Protein AF-A0A950QAW9-F1 (afdb_monomer_lite)

Radius of gyration: 24.79 Å; chains: 1; bounding box: 27×52×88 Å

pLDDT: mean 79.39, std 15.63, range [48.22, 95.88]

Sequence (79 aa):
MRYILLLILCAIPTAAAASGPICAARGAAVCALKSDGTRSDFSNACAAAQAGAKILHAGQCAAPGNERSMCNMLYQPVC

Foldseek 3Di:
DDDPDDDDPPPDPPPPPPPQDDDDPADFKFWWAAPVRDIFIDRDPSRCVSRVTHTDGTDGDQDPVNCVVVPDPDDDDDD

Secondary structure (DSSP, 8-state):
-------------------PPPPPS-S--EEEE-TTS-EEEESSHHHHHHTT-EEEEESPPPPTT-GGGS--S------

Structure (mmCIF, N/CA/C/O backbone):
data_AF-A0A950QAW9-F1
#
_entry.id   AF-A0A950QAW9-F1
#
loop_
_atom_site.group_PDB
_atom_site.id
_atom_site.type_symbol
_atom_site.label_atom_id
_atom_site.label_alt_id
_atom_site.label_comp_id
_atom_site.label_asym_id
_atom_site.label_entity_id
_atom_site.label_seq_id
_atom_site.pdbx_PDB_ins_code
_atom_site.Cartn_x
_atom_site.Cartn_y
_atom_site.Cartn_z
_atom_site.occupancy
_atom_site.B_iso_or_equiv
_atom_site.auth_seq_id
_atom_site.auth_comp_id
_atom_site.auth_asym_id
_atom_site.auth_atom_id
_atom_site.pdbx_PDB_model_num
ATOM 1 N N . MET A 1 1 ? 6.846 -35.461 59.742 1.00 51.47 1 MET A N 1
ATOM 2 C CA . MET A 1 1 ? 6.581 -35.959 58.370 1.00 51.47 1 MET A CA 1
ATOM 3 C C . MET A 1 1 ? 5.186 -35.516 57.963 1.00 51.47 1 MET A C 1
ATOM 5 O O . MET A 1 1 ? 4.301 -35.641 58.794 1.00 51.47 1 MET A O 1
ATOM 9 N N . ARG A 1 2 ? 5.020 -35.056 56.714 1.00 53.59 2 ARG A N 1
ATOM 10 C CA . ARG A 1 2 ? 3.818 -34.444 56.092 1.00 53.59 2 ARG A CA 1
ATOM 11 C C . ARG A 1 2 ? 3.780 -32.912 56.124 1.00 53.59 2 ARG A C 1
ATOM 13 O O . ARG A 1 2 ? 2.958 -32.286 56.777 1.00 53.59 2 ARG A O 1
ATOM 20 N N . TYR A 1 3 ? 4.718 -32.360 55.354 1.00 48.22 3 TYR A N 1
ATOM 21 C CA . TYR A 1 3 ? 4.641 -31.059 54.691 1.00 48.22 3 TYR A CA 1
ATOM 22 C C . TYR A 1 3 ? 3.247 -30.853 54.068 1.00 48.22 3 TYR A C 1
ATOM 24 O O . TYR A 1 3 ? 2.867 -31.595 53.161 1.00 48.22 3 TYR A O 1
ATOM 32 N N . ILE A 1 4 ? 2.503 -29.857 54.553 1.00 60.91 4 ILE A N 1
ATOM 33 C CA . ILE A 1 4 ? 1.289 -29.346 53.906 1.00 60.91 4 ILE A CA 1
ATOM 34 C C . ILE A 1 4 ? 1.741 -28.493 52.720 1.00 60.91 4 ILE A C 1
ATOM 36 O O . ILE A 1 4 ? 2.179 -27.353 52.844 1.00 60.91 4 ILE A O 1
ATOM 40 N N . LEU A 1 5 ? 1.732 -29.160 51.575 1.00 67.38 5 LEU A N 1
ATOM 41 C CA . LEU A 1 5 ? 1.885 -28.637 50.230 1.00 67.38 5 LEU A CA 1
ATOM 42 C C . LEU A 1 5 ? 0.562 -27.969 49.797 1.00 67.38 5 LEU A C 1
ATOM 44 O O . LEU A 1 5 ? -0.498 -28.464 50.173 1.00 67.38 5 LEU A O 1
ATOM 48 N N . LEU A 1 6 ? 0.662 -26.972 48.904 1.00 57.88 6 LEU A N 1
ATOM 49 C CA . LEU A 1 6 ? -0.345 -26.463 47.942 1.00 57.88 6 LEU A CA 1
ATOM 50 C C . LEU A 1 6 ? -0.874 -25.046 48.246 1.00 57.88 6 LEU A C 1
ATOM 52 O O . LEU A 1 6 ? -1.716 -24.856 49.111 1.00 57.88 6 LEU A O 1
ATOM 56 N N . LEU A 1 7 ? -0.282 -23.986 47.679 1.00 62.19 7 LEU A N 1
ATOM 57 C CA . LEU A 1 7 ? -0.319 -23.493 46.279 1.00 62.19 7 LEU A CA 1
ATOM 58 C C . LEU A 1 7 ? -1.170 -22.208 46.218 1.00 62.19 7 LEU A C 1
ATOM 60 O O . LEU A 1 7 ? -2.341 -22.216 45.848 1.00 62.19 7 LEU A O 1
ATOM 64 N N . ILE A 1 8 ? -0.546 -21.080 46.568 1.00 68.12 8 ILE A N 1
ATOM 65 C CA . ILE A 1 8 ? -1.044 -19.753 46.195 1.00 68.12 8 ILE A CA 1
ATOM 66 C C . ILE A 1 8 ? -0.847 -19.635 44.678 1.00 68.12 8 ILE A C 1
ATOM 68 O O . ILE A 1 8 ? 0.280 -19.494 44.201 1.00 68.12 8 ILE A O 1
ATOM 72 N N . LEU A 1 9 ? -1.942 -19.754 43.921 1.00 66.94 9 LEU A N 1
ATOM 73 C CA . LEU A 1 9 ? -1.992 -19.458 42.490 1.00 66.94 9 LEU A CA 1
ATOM 74 C C . LEU A 1 9 ? -1.750 -17.960 42.293 1.00 66.94 9 LEU A C 1
ATOM 76 O O . LEU A 1 9 ? -2.677 -17.153 42.290 1.00 66.94 9 LEU A O 1
ATOM 80 N N . CYS A 1 10 ? -0.484 -17.583 42.142 1.00 58.81 10 CYS A N 1
ATOM 81 C CA . CYS A 1 10 ? -0.137 -16.277 41.613 1.00 58.81 10 CYS A CA 1
ATOM 82 C C . CYS A 1 10 ? -0.589 -16.260 40.145 1.00 58.81 10 CYS A C 1
ATOM 84 O O . CYS A 1 10 ? -0.041 -16.987 39.317 1.00 58.81 10 CYS A O 1
ATOM 86 N N . ALA A 1 11 ? -1.639 -15.499 39.835 1.00 68.06 11 ALA A N 1
ATOM 87 C CA . ALA A 1 11 ? -2.082 -15.264 38.468 1.00 68.06 11 ALA A CA 1
ATOM 88 C C . ALA A 1 11 ? -1.021 -14.410 37.764 1.00 68.06 11 ALA A C 1
ATOM 90 O O . ALA A 1 11 ? -1.043 -13.183 37.832 1.00 68.06 11 ALA A O 1
ATOM 91 N N . ILE A 1 12 ? -0.046 -15.069 37.140 1.00 66.56 12 ILE A N 1
ATOM 92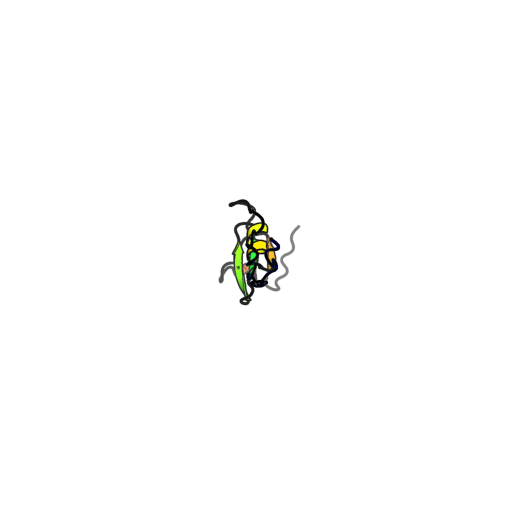 C CA . ILE A 1 12 ? 0.973 -14.402 36.334 1.00 66.56 12 ILE A CA 1
ATOM 93 C C . ILE A 1 12 ? 0.266 -13.927 35.060 1.00 66.56 12 ILE A C 1
ATOM 95 O O . ILE A 1 12 ? -0.219 -14.780 34.308 1.00 66.56 12 ILE A O 1
ATOM 99 N N . PRO A 1 13 ? 0.177 -12.612 34.783 1.00 60.78 13 PRO A N 1
ATOM 100 C CA . PRO A 1 13 ? -0.331 -12.150 33.505 1.00 60.78 13 PRO A CA 1
ATOM 101 C C . PRO A 1 13 ? 0.643 -12.645 32.439 1.00 60.78 13 PRO A C 1
ATOM 103 O O . PRO A 1 13 ? 1.773 -12.171 32.325 1.00 60.78 13 PRO A O 1
ATOM 106 N N . THR A 1 14 ? 0.234 -13.668 31.695 1.00 66.62 14 THR A N 1
ATOM 107 C CA . THR A 1 14 ? 1.011 -14.189 30.577 1.00 66.62 14 THR A CA 1
ATOM 108 C C . THR A 1 14 ? 0.852 -13.177 29.453 1.00 66.62 14 THR A C 1
ATOM 110 O O . THR A 1 14 ? -0.099 -13.232 28.678 1.00 66.62 14 THR A O 1
ATOM 113 N N . ALA A 1 15 ? 1.738 -12.180 29.415 1.00 62.66 15 ALA A N 1
ATOM 114 C CA . ALA A 1 15 ? 1.859 -11.297 28.268 1.00 62.66 15 ALA A CA 1
ATOM 115 C C . ALA A 1 15 ? 2.277 -12.174 27.084 1.00 62.66 15 ALA A C 1
ATOM 117 O O . ALA A 1 15 ? 3.445 -12.542 26.953 1.00 62.66 15 ALA A O 1
ATOM 118 N N . ALA A 1 16 ? 1.296 -12.593 26.282 1.00 59.25 16 ALA A N 1
ATOM 119 C CA . ALA A 1 16 ? 1.527 -13.329 25.056 1.00 59.25 16 ALA A CA 1
ATOM 120 C C . ALA A 1 16 ? 2.472 -12.487 24.198 1.00 59.25 16 ALA A C 1
ATOM 122 O O . ALA A 1 16 ? 2.113 -11.399 23.745 1.00 59.25 16 ALA A O 1
ATOM 123 N N . ALA A 1 17 ? 3.709 -12.960 24.046 1.00 53.66 17 ALA A N 1
ATOM 124 C CA . ALA A 1 17 ? 4.673 -12.348 23.158 1.00 53.66 17 ALA A CA 1
ATOM 125 C C . ALA A 1 17 ? 4.027 -12.284 21.772 1.00 53.66 17 ALA A C 1
ATOM 127 O O . ALA A 1 17 ? 3.701 -13.319 21.191 1.00 53.66 17 ALA A O 1
ATOM 128 N N . ALA A 1 18 ? 3.790 -11.073 21.268 1.00 56.50 18 ALA A N 1
ATOM 129 C CA . ALA A 1 18 ? 3.296 -10.858 19.919 1.00 56.50 18 ALA A CA 1
ATOM 130 C C . ALA A 1 18 ? 4.413 -11.217 18.927 1.00 56.50 18 ALA A C 1
ATOM 132 O O . ALA A 1 18 ? 5.090 -10.352 18.378 1.00 56.50 18 ALA A O 1
ATOM 133 N N . SER A 1 19 ? 4.651 -12.514 18.728 1.00 58.62 19 SER A N 1
ATOM 134 C CA . SER A 1 19 ? 5.469 -13.028 17.637 1.00 58.62 19 SER A CA 1
ATOM 135 C C . SER A 1 19 ? 4.643 -12.924 16.359 1.00 58.62 19 SER A C 1
ATOM 137 O O . SER A 1 19 ? 3.983 -13.877 15.942 1.00 58.62 19 SER A O 1
ATOM 139 N N . GLY A 1 20 ? 4.620 -11.723 15.781 1.00 67.81 20 GLY A N 1
ATOM 140 C CA . GLY A 1 20 ? 4.091 -11.512 14.441 1.00 67.81 20 GLY A CA 1
ATOM 141 C C . GLY A 1 20 ? 4.877 -12.339 13.412 1.00 67.81 20 GLY A C 1
ATOM 142 O O . GLY A 1 20 ? 6.027 -12.714 13.664 1.00 67.81 20 GLY A O 1
ATOM 143 N N . PRO A 1 21 ? 4.273 -12.673 12.258 1.00 74.88 21 PRO A N 1
ATOM 144 C CA . PRO A 1 21 ? 4.963 -13.407 11.202 1.00 74.88 21 PRO A CA 1
ATOM 145 C C . PRO A 1 21 ? 6.218 -12.654 10.751 1.00 74.88 21 PRO A C 1
ATOM 147 O O . PRO A 1 21 ? 6.172 -11.451 10.519 1.00 74.88 21 PRO A O 1
ATOM 150 N N . ILE A 1 22 ? 7.347 -13.347 10.581 1.00 85.00 22 ILE A N 1
ATOM 151 C CA . ILE A 1 22 ? 8.559 -12.705 10.059 1.00 85.00 22 ILE A CA 1
ATOM 152 C C . ILE A 1 22 ? 8.340 -12.369 8.584 1.00 85.00 22 ILE A C 1
ATOM 154 O O . ILE A 1 22 ? 8.150 -13.254 7.752 1.00 85.00 22 ILE A O 1
ATOM 158 N N . CYS A 1 23 ? 8.379 -11.079 8.260 1.00 88.12 23 CYS A N 1
ATOM 159 C CA . CYS A 1 23 ? 8.279 -10.609 6.886 1.00 88.12 23 CYS A CA 1
ATOM 160 C C . CYS A 1 23 ? 9.665 -10.403 6.280 1.00 88.12 23 CYS A C 1
ATOM 162 O O . CYS A 1 23 ? 10.586 -9.920 6.940 1.00 88.12 23 CYS A O 1
ATOM 164 N N . ALA A 1 24 ? 9.793 -10.691 4.986 1.00 88.00 24 ALA A N 1
ATOM 165 C CA . ALA A 1 24 ? 10.945 -10.241 4.220 1.00 88.00 24 ALA A CA 1
ATOM 166 C C . ALA A 1 24 ? 11.040 -8.705 4.266 1.00 88.00 24 ALA A C 1
ATOM 168 O O . ALA A 1 24 ? 10.029 -8.005 4.164 1.00 88.00 24 ALA A O 1
ATOM 169 N N . ALA A 1 25 ? 12.260 -8.175 4.377 1.00 83.31 25 ALA A N 1
ATOM 170 C CA . ALA A 1 25 ? 12.485 -6.729 4.438 1.00 83.31 25 ALA A CA 1
ATOM 171 C C . ALA A 1 25 ? 12.120 -6.005 3.125 1.00 83.31 25 ALA A C 1
ATOM 173 O O . ALA A 1 25 ? 11.822 -4.813 3.135 1.00 83.31 25 ALA A O 1
ATOM 174 N N . ARG A 1 26 ? 12.138 -6.715 1.988 1.00 81.81 26 ARG A N 1
ATOM 175 C CA . ARG A 1 26 ? 11.806 -6.184 0.655 1.00 81.81 26 ARG A CA 1
ATOM 176 C C . ARG A 1 26 ? 10.801 -7.084 -0.056 1.00 81.81 26 ARG A C 1
ATOM 178 O O . ARG A 1 26 ? 10.762 -8.285 0.188 1.00 81.81 26 ARG A O 1
ATOM 185 N N . GLY A 1 27 ? 10.008 -6.490 -0.940 1.00 88.25 27 GLY A N 1
ATOM 186 C CA . GLY A 1 27 ? 9.025 -7.176 -1.772 1.00 88.25 27 GLY A CA 1
ATOM 187 C C . GLY A 1 27 ? 8.320 -6.190 -2.701 1.00 88.25 27 GLY A C 1
ATOM 188 O O . GLY A 1 27 ? 8.886 -5.154 -3.046 1.00 88.25 27 GLY A O 1
ATOM 189 N N . ALA A 1 28 ? 7.091 -6.514 -3.101 1.00 92.19 28 ALA A N 1
ATOM 190 C CA . ALA A 1 28 ? 6.253 -5.622 -3.897 1.00 92.19 28 ALA A CA 1
ATOM 191 C C . ALA A 1 28 ? 5.522 -4.629 -2.987 1.00 92.19 28 ALA A C 1
ATOM 193 O O . ALA A 1 28 ? 4.703 -5.049 -2.171 1.00 92.19 28 ALA A O 1
ATOM 194 N N . ALA A 1 29 ? 5.812 -3.335 -3.135 1.00 93.75 29 ALA A N 1
ATOM 195 C CA . ALA A 1 29 ? 5.190 -2.288 -2.330 1.00 93.75 29 ALA A CA 1
ATOM 196 C C . ALA A 1 29 ? 3.659 -2.279 -2.481 1.00 93.75 29 ALA A C 1
ATOM 198 O O . ALA A 1 29 ? 3.129 -2.614 -3.544 1.00 93.75 29 ALA A O 1
ATOM 199 N N . VAL A 1 30 ? 2.957 -1.883 -1.419 1.00 95.88 30 VAL A N 1
ATOM 200 C CA . VAL A 1 30 ? 1.490 -1.781 -1.395 1.00 95.88 30 VAL A CA 1
ATOM 201 C C . VAL A 1 30 ? 1.034 -0.500 -0.703 1.00 95.88 30 VAL A C 1
ATOM 203 O O . VAL A 1 30 ? 1.669 -0.045 0.250 1.00 95.88 30 VAL A O 1
ATOM 206 N N . CYS A 1 31 ? -0.108 0.029 -1.137 1.00 95.44 31 CYS A N 1
ATOM 207 C CA . CYS A 1 31 ? -0.805 1.117 -0.470 1.00 95.44 31 CYS A CA 1
ATOM 208 C C . CYS A 1 31 ? -1.868 0.517 0.450 1.00 95.44 31 CYS A C 1
ATOM 210 O O . CYS A 1 31 ? -2.738 -0.238 -0.003 1.00 95.44 31 CYS A O 1
ATOM 212 N N . ALA A 1 32 ? -1.816 0.840 1.741 1.00 95.88 32 ALA A N 1
ATOM 213 C CA . ALA A 1 32 ? -2.760 0.323 2.725 1.00 95.88 32 ALA A CA 1
ATOM 214 C C . ALA A 1 32 ? -3.297 1.426 3.643 1.00 95.88 32 ALA A C 1
ATOM 216 O O . ALA A 1 32 ? -2.678 2.473 3.838 1.00 95.88 32 ALA A O 1
ATOM 217 N N . LEU A 1 33 ? -4.479 1.175 4.197 1.00 95.81 33 LEU A N 1
ATOM 218 C CA . LEU A 1 33 ? -5.156 2.026 5.163 1.00 95.81 33 LEU A CA 1
ATOM 219 C C . LEU A 1 33 ? -4.825 1.550 6.578 1.00 95.81 33 LEU A C 1
ATOM 221 O O . LEU A 1 33 ? -5.137 0.412 6.933 1.00 95.81 33 LEU A O 1
ATOM 225 N N . LYS A 1 34 ? -4.207 2.414 7.381 1.00 95.00 34 LYS A N 1
ATOM 226 C CA . LYS A 1 34 ? -3.957 2.156 8.803 1.00 95.00 34 LYS A CA 1
ATOM 227 C C . LYS A 1 34 ? -5.247 2.262 9.623 1.00 95.00 34 LYS A C 1
ATOM 229 O O . LYS A 1 34 ? -6.257 2.793 9.163 1.00 95.00 34 LYS A O 1
ATOM 234 N N . SER A 1 35 ? -5.192 1.795 10.869 1.00 93.44 35 SER A N 1
ATOM 235 C CA . SER A 1 35 ? -6.295 1.900 11.835 1.00 93.44 35 SER A CA 1
ATOM 236 C C . SER A 1 35 ? -6.702 3.344 12.155 1.00 93.44 35 SER A C 1
ATOM 238 O O . SER A 1 35 ? -7.858 3.587 12.483 1.00 93.44 35 SER A O 1
ATOM 240 N N . ASP A 1 36 ? -5.785 4.304 12.008 1.00 93.50 36 ASP A N 1
ATOM 241 C CA . ASP A 1 36 ? -6.034 5.745 12.162 1.00 93.50 36 ASP A CA 1
ATOM 242 C C . ASP A 1 36 ? -6.714 6.394 10.936 1.00 93.50 36 ASP A C 1
ATOM 244 O O . ASP A 1 36 ? -6.955 7.599 10.927 1.00 93.50 36 ASP A O 1
ATOM 248 N N . GLY A 1 37 ? -7.011 5.620 9.885 1.00 91.38 37 GLY A N 1
ATOM 249 C CA . GLY A 1 37 ? -7.613 6.113 8.643 1.00 91.38 37 GLY A CA 1
ATOM 250 C C . GLY A 1 37 ? -6.626 6.768 7.670 1.00 91.38 37 GLY A C 1
ATOM 251 O O . GLY A 1 37 ? -7.031 7.216 6.596 1.00 91.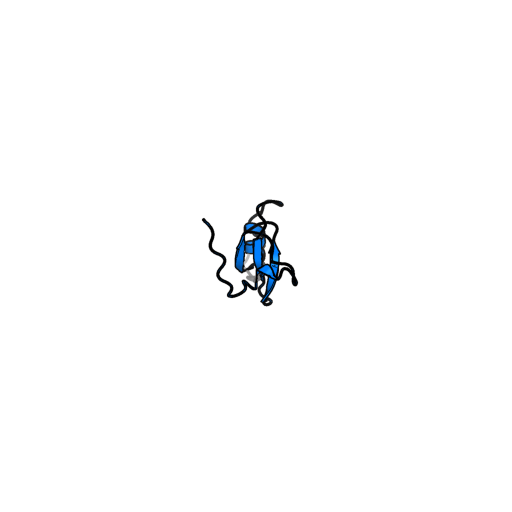38 37 GLY A O 1
ATOM 252 N N . THR A 1 38 ? -5.331 6.797 7.984 1.00 91.94 38 THR A N 1
ATOM 253 C CA . THR A 1 38 ? -4.302 7.355 7.100 1.00 91.94 38 THR A CA 1
ATOM 254 C C . THR A 1 38 ? -3.846 6.311 6.083 1.00 91.94 38 THR A C 1
ATOM 256 O O . THR A 1 38 ? -3.635 5.141 6.416 1.00 91.94 38 THR A O 1
ATOM 259 N N . ARG A 1 39 ? -3.660 6.731 4.825 1.00 92.56 39 ARG A N 1
ATOM 260 C CA . ARG A 1 39 ? -3.049 5.893 3.782 1.00 92.56 39 ARG A CA 1
ATOM 261 C C . ARG A 1 39 ? -1.532 5.945 3.898 1.00 92.56 39 ARG A C 1
ATOM 263 O O . ARG A 1 39 ? -0.963 7.019 4.086 1.00 92.56 39 ARG A O 1
ATOM 270 N N . SER A 1 40 ? -0.871 4.802 3.798 1.00 93.38 40 SER A N 1
ATOM 271 C CA . SER A 1 40 ? 0.588 4.733 3.853 1.00 93.38 40 SER A CA 1
ATOM 272 C C . SER A 1 40 ? 1.134 3.614 2.982 1.00 93.38 40 SER A C 1
ATOM 274 O O . SER A 1 40 ? 0.475 2.595 2.754 1.00 93.38 40 SER A O 1
ATOM 276 N N . ASP A 1 41 ? 2.357 3.831 2.518 1.00 94.75 41 ASP A N 1
ATOM 277 C CA . ASP A 1 41 ? 3.140 2.864 1.769 1.00 94.75 41 ASP A CA 1
ATOM 278 C C . ASP A 1 41 ? 3.747 1.814 2.693 1.00 94.75 41 ASP A C 1
ATOM 280 O O . ASP A 1 41 ? 4.365 2.134 3.709 1.00 94.75 41 ASP A O 1
ATOM 284 N N . PHE A 1 42 ? 3.623 0.552 2.302 1.00 94.69 42 PHE A N 1
ATOM 285 C CA . PHE A 1 42 ? 4.291 -0.565 2.956 1.00 94.69 42 PHE A CA 1
ATOM 286 C C . PHE A 1 42 ? 5.208 -1.272 1.963 1.00 94.69 42 PHE A C 1
ATOM 288 O O . PHE A 1 42 ? 4.844 -1.480 0.806 1.00 94.69 42 PHE A O 1
ATOM 295 N N . SER A 1 43 ? 6.386 -1.701 2.428 1.00 94.00 43 SER A N 1
ATOM 296 C CA . SER A 1 43 ? 7.393 -2.384 1.599 1.00 94.00 43 SER A CA 1
ATOM 297 C C . SER A 1 43 ? 6.887 -3.682 0.965 1.00 94.00 43 SER A C 1
ATOM 299 O O . SER A 1 43 ? 7.426 -4.119 -0.050 1.00 94.00 43 SER A O 1
ATOM 301 N N . ASN A 1 44 ? 5.892 -4.325 1.588 1.00 93.31 44 ASN A N 1
ATOM 302 C CA . ASN A 1 44 ? 5.161 -5.471 1.056 1.00 93.31 44 ASN A CA 1
ATOM 303 C C . ASN A 1 44 ? 3.858 -5.740 1.828 1.00 93.31 44 ASN A C 1
ATOM 305 O O . ASN A 1 44 ? 3.622 -5.186 2.903 1.00 93.31 44 ASN A O 1
ATOM 309 N N . ALA A 1 45 ? 3.030 -6.638 1.285 1.00 94.19 45 ALA A N 1
ATOM 310 C CA . ALA A 1 45 ? 1.757 -7.050 1.879 1.00 94.19 45 ALA A CA 1
ATOM 311 C C . ALA A 1 45 ? 1.895 -7.675 3.280 1.00 94.19 45 ALA A C 1
ATOM 313 O O . ALA A 1 45 ? 1.037 -7.454 4.130 1.00 94.19 45 ALA A O 1
ATOM 314 N N . CYS A 1 46 ? 2.977 -8.415 3.545 1.00 94.69 46 CYS A N 1
ATOM 315 C CA . CYS A 1 46 ? 3.219 -9.017 4.858 1.00 94.69 46 CYS A CA 1
ATOM 316 C C . CYS A 1 46 ? 3.430 -7.933 5.926 1.00 94.69 46 CYS A C 1
ATOM 318 O O . CYS A 1 46 ? 2.811 -7.983 6.988 1.00 94.69 46 CYS A O 1
ATOM 320 N N . ALA A 1 47 ? 4.242 -6.913 5.626 1.00 93.56 47 ALA A N 1
ATOM 321 C CA . ALA A 1 47 ? 4.466 -5.782 6.525 1.00 93.56 47 ALA A CA 1
ATOM 322 C C . ALA A 1 47 ? 3.170 -4.996 6.798 1.00 93.56 47 ALA A C 1
ATOM 324 O O . ALA A 1 47 ? 2.911 -4.620 7.939 1.00 93.56 47 ALA A O 1
ATOM 325 N N . ALA A 1 48 ? 2.329 -4.800 5.775 1.00 94.31 48 ALA A N 1
ATOM 326 C CA . ALA A 1 48 ? 1.017 -4.172 5.939 1.00 94.31 48 ALA A CA 1
ATOM 327 C C . ALA A 1 48 ? 0.093 -4.991 6.858 1.00 94.31 48 ALA A C 1
ATOM 329 O O . ALA A 1 48 ? -0.531 -4.435 7.760 1.00 94.31 48 ALA A O 1
ATOM 330 N N . ALA A 1 49 ? 0.047 -6.314 6.671 1.00 91.69 49 ALA A N 1
ATOM 331 C CA . ALA A 1 49 ? -0.769 -7.210 7.488 1.00 91.69 49 ALA A CA 1
ATOM 332 C C . ALA A 1 49 ? -0.316 -7.233 8.957 1.00 91.69 49 ALA A C 1
ATOM 334 O O . ALA A 1 49 ? -1.156 -7.163 9.852 1.00 91.69 49 ALA A O 1
ATOM 335 N N . GLN A 1 50 ? 0.997 -7.259 9.218 1.00 91.56 50 GLN A N 1
ATOM 336 C CA . GLN A 1 50 ? 1.535 -7.154 10.580 1.00 91.56 50 GLN A CA 1
ATOM 337 C C . GLN A 1 50 ? 1.158 -5.840 11.269 1.00 91.56 50 GLN A C 1
ATOM 339 O O . GLN A 1 50 ? 0.881 -5.832 12.464 1.00 91.56 50 GLN A O 1
ATOM 344 N N . ALA A 1 51 ? 1.118 -4.737 10.520 1.00 92.00 51 ALA A N 1
ATOM 345 C CA . ALA A 1 51 ? 0.682 -3.442 11.032 1.00 92.00 51 ALA A CA 1
ATOM 346 C C . ALA A 1 51 ? -0.848 -3.331 11.202 1.00 92.00 51 ALA A C 1
ATOM 348 O O . ALA A 1 51 ? -1.341 -2.267 11.576 1.00 92.00 51 ALA A O 1
ATOM 349 N N . GLY A 1 52 ? -1.613 -4.387 10.893 1.00 92.94 52 GLY A N 1
ATOM 350 C CA . GLY A 1 52 ? -3.076 -4.362 10.914 1.00 92.94 52 GLY A CA 1
ATOM 351 C C . GLY A 1 52 ? -3.684 -3.434 9.859 1.00 92.94 52 GLY A C 1
ATOM 352 O O . GLY A 1 52 ? -4.824 -2.996 10.007 1.00 92.94 52 GLY A O 1
ATOM 353 N N . ALA A 1 53 ? -2.931 -3.097 8.809 1.00 95.81 53 ALA A N 1
ATOM 354 C CA . ALA A 1 53 ? -3.382 -2.195 7.762 1.00 95.81 53 ALA A CA 1
ATOM 355 C C . ALA A 1 53 ? -4.204 -2.942 6.698 1.00 95.81 53 ALA A C 1
ATOM 357 O O . ALA A 1 53 ? -3.857 -4.042 6.260 1.00 95.81 53 ALA A O 1
ATOM 358 N N . LYS A 1 54 ? -5.288 -2.318 6.227 1.00 95.88 54 LYS A N 1
ATOM 359 C CA . LYS A 1 54 ? -6.126 -2.843 5.143 1.00 95.88 54 LYS A CA 1
ATOM 360 C C . LYS A 1 54 ? -5.539 -2.450 3.792 1.00 95.88 54 LYS A C 1
ATOM 362 O O . LYS A 1 54 ? -5.578 -1.279 3.419 1.00 95.88 54 LYS A O 1
ATOM 367 N N . ILE A 1 55 ? -5.025 -3.422 3.046 1.00 94.94 55 ILE A N 1
ATOM 368 C CA . ILE A 1 55 ? -4.472 -3.199 1.702 1.00 94.94 55 ILE A CA 1
ATOM 369 C C . ILE A 1 55 ? -5.569 -2.654 0.772 1.00 94.94 55 ILE A C 1
ATOM 371 O O . ILE A 1 55 ? -6.678 -3.187 0.732 1.00 94.94 55 ILE A O 1
ATOM 375 N N . LEU A 1 56 ? -5.259 -1.575 0.049 1.00 93.81 56 LEU A N 1
ATOM 376 C CA . LEU A 1 56 ? -6.158 -0.926 -0.909 1.00 93.81 56 LEU A CA 1
ATOM 377 C C . LEU A 1 56 ? -5.853 -1.376 -2.339 1.00 93.81 56 LEU A C 1
ATOM 379 O O . LEU A 1 56 ? -6.756 -1.801 -3.053 1.00 93.81 56 LEU A O 1
ATOM 383 N N . HIS A 1 57 ? -4.585 -1.294 -2.743 1.00 92.06 57 HIS A N 1
ATOM 384 C CA . HIS A 1 57 ? -4.099 -1.756 -4.041 1.00 92.06 57 HIS A CA 1
ATOM 385 C C . HIS A 1 57 ? -2.595 -2.066 -3.983 1.00 92.06 57 HIS A C 1
ATOM 387 O O . HIS A 1 57 ? -1.889 -1.671 -3.050 1.00 92.06 57 HIS A O 1
ATOM 393 N N . ALA A 1 58 ? -2.107 -2.782 -4.996 1.00 91.94 58 ALA A N 1
ATOM 394 C CA . ALA A 1 58 ? -0.678 -2.991 -5.201 1.00 91.94 58 ALA A CA 1
ATOM 395 C C . ALA A 1 58 ? 0.003 -1.706 -5.705 1.00 91.94 58 ALA A C 1
ATOM 397 O O . ALA A 1 58 ? -0.621 -0.894 -6.390 1.00 91.94 58 ALA A O 1
ATOM 398 N N . GLY A 1 59 ? 1.286 -1.537 -5.390 1.00 91.50 59 GLY A N 1
ATOM 399 C CA . GLY A 1 59 ? 2.048 -0.324 -5.680 1.00 91.50 59 GLY A CA 1
ATOM 400 C C . GLY A 1 59 ? 1.948 0.723 -4.573 1.00 91.50 59 GLY A C 1
ATOM 401 O O . GLY A 1 59 ? 1.225 0.551 -3.596 1.00 91.50 59 GLY A O 1
ATOM 402 N N . GLN A 1 60 ? 2.708 1.803 -4.723 1.00 91.38 60 GLN A N 1
ATOM 403 C CA . GLN A 1 60 ? 2.729 2.903 -3.762 1.00 91.38 60 GLN A CA 1
ATOM 404 C C . GLN A 1 60 ? 1.421 3.701 -3.786 1.00 91.38 60 GLN A C 1
ATOM 406 O O . GLN A 1 60 ? 0.739 3.768 -4.811 1.00 91.38 60 GLN A O 1
ATOM 411 N N . CYS A 1 61 ? 1.074 4.326 -2.666 1.00 90.06 61 CYS A N 1
ATOM 412 C CA . CYS A 1 61 ? -0.001 5.294 -2.599 1.00 90.06 61 CYS A CA 1
ATOM 413 C C . CYS A 1 61 ? 0.298 6.444 -3.566 1.00 90.06 61 CYS A C 1
ATOM 415 O O . CYS A 1 61 ? 1.419 6.949 -3.641 1.00 90.06 61 CYS A O 1
ATOM 417 N N . ALA A 1 62 ? -0.717 6.875 -4.317 1.00 81.31 62 ALA A N 1
ATOM 418 C CA . ALA A 1 62 ? -0.577 8.048 -5.165 1.00 81.31 62 ALA A CA 1
ATOM 419 C C . ALA A 1 62 ? -0.192 9.253 -4.293 1.00 81.31 62 ALA A C 1
ATOM 421 O O . ALA A 1 62 ? -0.887 9.563 -3.322 1.00 81.31 62 ALA A O 1
ATOM 422 N N . ALA A 1 63 ? 0.914 9.921 -4.631 1.00 67.69 63 ALA A N 1
ATOM 423 C CA . ALA A 1 63 ? 1.289 11.150 -3.941 1.00 67.69 63 ALA A CA 1
ATOM 424 C C . ALA A 1 63 ? 0.138 12.174 -4.030 1.00 67.69 63 ALA A C 1
ATOM 426 O O . ALA A 1 63 ? -0.519 12.249 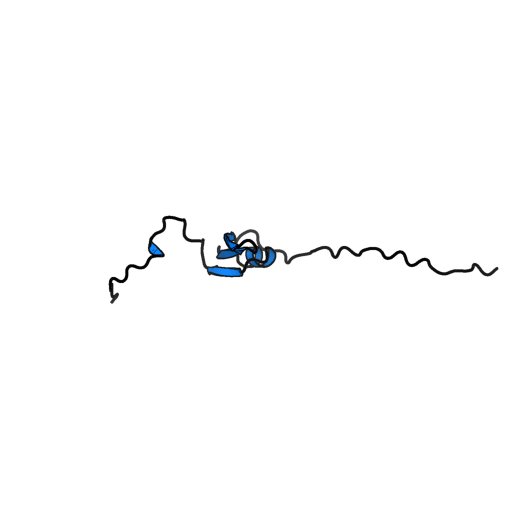-5.077 1.00 67.69 63 ALA A O 1
ATOM 427 N N . PRO A 1 64 ? -0.112 12.979 -2.983 1.00 55.25 64 PRO A N 1
ATOM 428 C CA . PRO A 1 64 ? -0.995 14.132 -3.111 1.00 55.25 64 PRO A CA 1
ATOM 429 C C . PRO A 1 64 ? -0.446 15.036 -4.229 1.00 55.25 64 PRO A C 1
ATOM 431 O O . PRO A 1 64 ? 0.695 15.480 -4.155 1.00 55.25 64 PRO A O 1
ATOM 434 N N . GLY A 1 65 ? -1.220 15.225 -5.304 1.00 53.97 65 GLY A N 1
ATOM 435 C CA . GLY A 1 65 ? -0.778 15.914 -6.529 1.00 53.97 65 GLY A CA 1
ATOM 436 C C . GLY A 1 65 ? -0.463 15.000 -7.724 1.00 53.97 65 GLY A C 1
ATOM 437 O O . GLY A 1 65 ? -0.273 15.488 -8.830 1.00 53.97 65 GLY A O 1
ATOM 438 N N . ASN A 1 66 ? -0.489 13.669 -7.569 1.00 55.19 66 ASN A N 1
ATOM 439 C CA . ASN A 1 66 ? -0.617 12.755 -8.710 1.00 55.19 66 ASN A CA 1
ATOM 440 C C . ASN A 1 66 ? -2.093 12.671 -9.124 1.00 55.19 66 ASN A C 1
ATOM 442 O O . ASN A 1 66 ? -2.812 11.698 -8.884 1.00 55.19 66 ASN A O 1
ATOM 446 N N . GLU A 1 67 ? -2.521 13.755 -9.761 1.00 52.22 67 GLU A N 1
ATOM 447 C CA . GLU A 1 67 ? -3.857 14.080 -10.271 1.00 52.22 67 GLU A CA 1
ATOM 448 C C . GLU A 1 67 ? -4.442 13.035 -11.230 1.00 52.22 67 GLU A C 1
ATOM 450 O O . GLU A 1 67 ? -5.633 13.070 -11.513 1.00 52.22 67 GLU A O 1
ATOM 455 N N . ARG A 1 68 ? -3.659 12.044 -11.677 1.00 55.28 68 ARG A N 1
ATOM 456 C CA . ARG A 1 68 ? -4.155 10.905 -12.473 1.00 55.28 68 ARG A CA 1
ATOM 457 C C . ARG A 1 68 ? -5.200 10.050 -11.744 1.00 55.28 68 ARG A C 1
ATOM 459 O O . ARG A 1 68 ? -5.876 9.265 -12.393 1.00 55.28 68 ARG A O 1
ATOM 466 N N . SER A 1 69 ? -5.344 10.194 -10.423 1.00 59.22 69 SER A N 1
ATOM 467 C CA . SER A 1 69 ? -6.448 9.566 -9.669 1.00 59.22 69 SER A CA 1
ATOM 468 C C . SER A 1 69 ? -7.796 10.260 -9.897 1.00 59.22 69 SER A C 1
ATOM 470 O O . SER A 1 69 ? -8.840 9.685 -9.605 1.00 59.22 69 SER A O 1
ATOM 472 N N . MET A 1 70 ? -7.780 11.483 -10.428 1.00 58.81 70 MET A N 1
ATOM 473 C CA . MET A 1 70 ? -8.950 12.134 -10.995 1.00 58.81 70 MET A CA 1
ATOM 474 C C . MET A 1 70 ? -8.933 11.821 -12.487 1.00 58.81 70 MET A C 1
ATOM 476 O O . MET A 1 70 ? -8.492 12.636 -13.299 1.00 58.81 70 MET A O 1
ATOM 480 N N . CYS A 1 71 ? -9.359 10.612 -12.863 1.00 72.75 71 CYS A N 1
ATOM 481 C CA . CYS A 1 71 ? -9.675 10.363 -14.264 1.00 72.75 71 CYS A CA 1
ATOM 482 C C . CYS A 1 71 ? -10.646 11.463 -14.693 1.00 72.75 71 CYS A C 1
ATOM 484 O O . CYS A 1 71 ? -11.707 11.632 -14.087 1.00 72.75 71 CYS A O 1
ATOM 486 N N . ASN A 1 72 ? -10.261 12.252 -15.693 1.00 74.44 72 ASN A N 1
ATOM 487 C CA . ASN 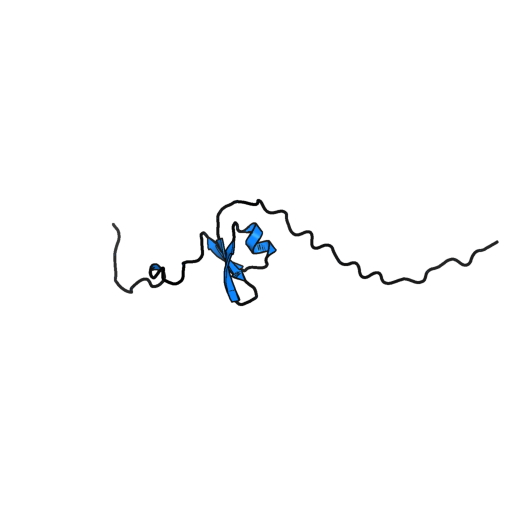A 1 72 ? -11.219 13.162 -16.285 1.00 74.44 72 ASN A CA 1
ATOM 488 C C . ASN A 1 72 ? -12.356 12.311 -16.879 1.00 74.44 72 ASN A C 1
ATOM 490 O O . ASN A 1 72 ? -12.168 11.155 -17.256 1.00 74.44 72 ASN A O 1
ATOM 494 N N . MET A 1 73 ? -13.555 12.875 -16.963 1.00 80.69 73 MET A N 1
ATOM 495 C CA . MET A 1 73 ? -14.674 12.193 -17.621 1.00 80.69 73 MET A CA 1
ATOM 496 C C . MET A 1 73 ? -14.540 12.255 -19.157 1.00 80.69 73 MET A C 1
ATOM 498 O O . MET A 1 73 ? -15.535 12.107 -19.864 1.00 80.69 73 MET A O 1
ATOM 502 N N . LEU A 1 74 ? -13.336 12.526 -19.688 1.00 85.81 74 LEU A N 1
ATOM 503 C CA . LEU A 1 74 ? -13.094 12.564 -21.125 1.00 85.81 74 LEU A CA 1
ATOM 504 C C . LEU A 1 74 ? -12.914 11.135 -21.628 1.00 85.81 74 LEU A C 1
ATOM 506 O O . LEU A 1 74 ? -12.093 10.365 -21.135 1.00 85.81 74 LEU A O 1
ATOM 510 N N . TYR A 1 75 ? -13.674 10.794 -22.656 1.00 85.06 75 TYR A N 1
ATOM 511 C CA . TYR A 1 75 ? -13.545 9.520 -23.339 1.00 85.06 75 TYR A CA 1
ATOM 512 C C . TYR A 1 75 ? -12.261 9.504 -24.187 1.00 85.06 75 TYR A C 1
ATOM 514 O O . TYR A 1 75 ? -12.158 10.229 -25.176 1.00 85.06 75 TYR A O 1
ATOM 522 N N . GLN A 1 76 ? -11.281 8.691 -23.785 1.00 88.94 76 GLN A N 1
ATOM 523 C CA . GLN A 1 76 ? -9.993 8.497 -24.465 1.00 88.94 76 GLN A CA 1
ATOM 524 C C . GLN A 1 76 ? -9.830 7.015 -24.841 1.00 88.94 76 GLN A C 1
ATOM 526 O O . GLN A 1 76 ? -9.186 6.263 -24.106 1.00 88.94 76 GLN A O 1
ATOM 531 N N . PRO A 1 77 ? -10.469 6.554 -25.931 1.00 88.69 77 PRO A N 1
ATOM 532 C CA . PRO A 1 77 ? -10.418 5.150 -26.313 1.00 88.69 77 PRO A CA 1
ATOM 533 C C . PRO A 1 77 ? -9.004 4.743 -26.734 1.00 88.69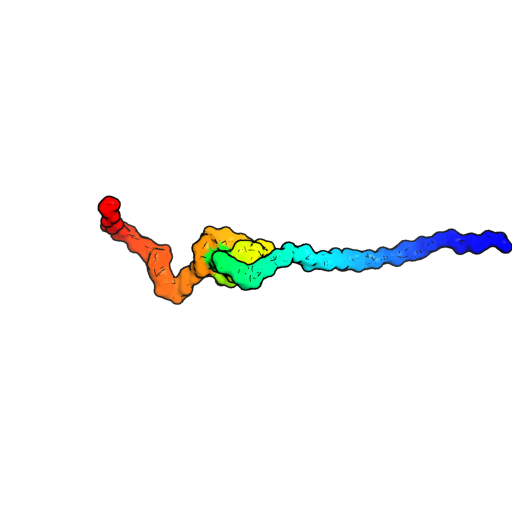 77 PRO A C 1
ATOM 535 O O . PRO A 1 77 ? -8.258 5.531 -27.316 1.00 88.69 77 PRO A O 1
ATOM 538 N N . VAL A 1 78 ? -8.663 3.489 -26.455 1.00 88.06 78 VAL A N 1
ATOM 539 C CA . VAL A 1 78 ? -7.444 2.828 -26.932 1.00 88.06 78 VAL A CA 1
ATOM 540 C C . VAL A 1 78 ? -7.818 1.817 -28.013 1.00 88.06 78 VAL A C 1
ATOM 542 O O . VAL A 1 78 ? -8.955 1.342 -28.030 1.00 88.06 78 VAL A O 1
ATOM 545 N N . CYS A 1 79 ? -6.884 1.564 -28.932 1.00 84.06 79 CYS A N 1
ATOM 546 C CA . CYS A 1 79 ? -7.062 0.643 -30.055 1.00 84.06 79 CYS A CA 1
ATOM 547 C C . CYS A 1 79 ? -7.413 -0.781 -29.610 1.00 84.0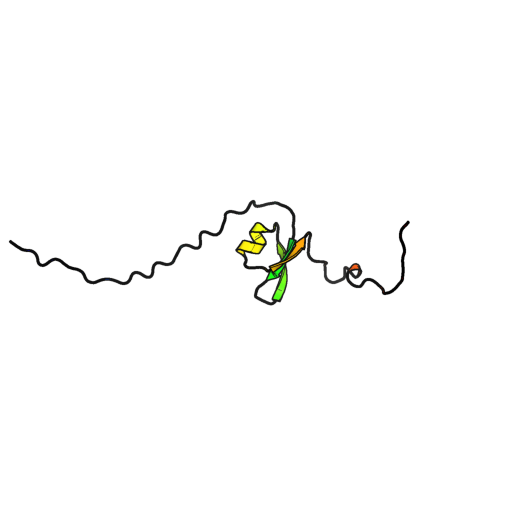6 79 CYS A C 1
ATOM 549 O O . CYS A 1 79 ? -6.844 -1.233 -28.588 1.00 84.06 79 CYS A O 1
#